Protein AF-A0A957FIT2-F1 (afdb_monomer_lite)

Secondary structure (DSSP, 8-state):
------------------------S-----SB-TTSPBPSS-EEEEEE-TTS-EEEEEE--TTSSTT--S-S-EEEEEETTTTEEEE-SB-TT-PBPSS-EEEEEE-TTS--EEEEE--SSSSTT---

Structure (mmCIF, N/CA/C/O backbone):
data_AF-A0A957FIT2-F1
#
_entry.id   AF-A0A957FIT2-F1
#
loop_
_atom_site.group_PDB
_atom_site.id
_atom_site.type_symbol
_atom_site.label_atom_id
_atom_site.label_alt_id
_atom_site.label_comp_id
_atom_site.label_asym_id
_atom_site.label_entity_id
_atom_site.label_seq_id
_atom_site.pdbx_PDB_ins_code
_atom_site.Cartn_x
_atom_site.Cartn_y
_atom_site.Cartn_z
_atom_site.occupancy
_atom_site.B_iso_or_equiv
_atom_site.auth_seq_id
_atom_site.auth_comp_id
_atom_site.auth_asym_id
_atom_site.auth_atom_id
_atom_site.pdbx_PDB_model_num
ATOM 1 N N . MET A 1 1 ? -72.988 12.929 27.161 1.00 34.56 1 MET A N 1
ATOM 2 C CA . MET A 1 1 ? -73.527 13.398 25.864 1.00 34.56 1 MET A CA 1
ATOM 3 C C . MET A 1 1 ? -72.576 12.938 24.777 1.00 34.56 1 MET A C 1
ATOM 5 O O . MET A 1 1 ? -71.376 13.019 24.985 1.00 34.56 1 MET A O 1
ATOM 9 N N . ASN A 1 2 ? -73.122 12.355 23.713 1.00 44.28 2 ASN A N 1
ATOM 10 C CA . ASN A 1 2 ? -72.435 11.513 22.736 1.00 44.28 2 ASN A CA 1
ATOM 11 C C . ASN A 1 2 ? -72.431 12.197 21.361 1.00 44.28 2 ASN A C 1
ATOM 13 O O . ASN A 1 2 ? -73.488 12.666 20.956 1.00 44.28 2 ASN A O 1
ATOM 17 N N . TRP A 1 3 ? -71.286 12.187 20.677 1.00 35.69 3 TRP A N 1
ATOM 18 C CA . TRP A 1 3 ? -71.088 12.186 19.216 1.00 35.69 3 TRP A CA 1
ATOM 19 C C . TRP A 1 3 ? -69.673 11.585 19.046 1.00 35.69 3 TRP A C 1
ATOM 21 O O . TRP A 1 3 ? -68.735 12.124 19.614 1.00 35.69 3 TRP A O 1
ATOM 31 N N . GLY A 1 4 ? -69.397 10.431 18.438 1.00 38.41 4 GLY A N 1
ATOM 32 C CA . GLY A 1 4 ? -70.071 9.740 17.353 1.00 38.41 4 GLY A CA 1
ATOM 33 C C . GLY A 1 4 ? -69.455 10.168 16.022 1.00 38.41 4 GLY A C 1
ATOM 34 O O . GLY A 1 4 ? -69.966 11.111 15.430 1.00 38.41 4 GLY A O 1
ATOM 35 N N . SER A 1 5 ? -68.376 9.506 15.579 1.00 44.38 5 SER A N 1
ATOM 36 C CA . SER A 1 5 ? -68.180 8.965 14.213 1.00 44.38 5 SER A CA 1
ATOM 37 C C . SER A 1 5 ? -66.710 8.645 13.935 1.00 44.38 5 SER A C 1
ATOM 39 O O . SER A 1 5 ? -65.825 9.480 14.098 1.00 44.38 5 SER A O 1
ATOM 41 N N . ALA A 1 6 ? -66.491 7.405 13.512 1.00 46.09 6 ALA A N 1
ATOM 42 C CA . ALA A 1 6 ? -65.233 6.857 13.051 1.00 46.09 6 ALA A CA 1
ATOM 43 C C . ALA A 1 6 ? -64.888 7.354 11.643 1.00 46.09 6 ALA A C 1
ATOM 45 O O . ALA A 1 6 ? -65.761 7.381 10.781 1.00 46.09 6 ALA A O 1
ATOM 46 N N . TRP A 1 7 ? -63.600 7.597 11.405 1.00 37.12 7 TRP A N 1
ATOM 47 C CA . TRP A 1 7 ? -62.954 7.290 10.132 1.00 37.12 7 TRP A CA 1
ATOM 48 C C . TRP A 1 7 ? -61.622 6.620 10.457 1.00 37.12 7 TRP A C 1
ATOM 50 O O . TRP A 1 7 ? -60.705 7.243 10.985 1.00 37.12 7 TRP A O 1
ATOM 60 N N . ALA A 1 8 ? -61.560 5.318 10.198 1.00 45.12 8 ALA A N 1
ATOM 61 C CA . ALA A 1 8 ? -60.308 4.628 9.976 1.00 45.12 8 ALA A CA 1
ATOM 62 C C . ALA A 1 8 ? -59.965 4.806 8.497 1.00 45.12 8 ALA A C 1
ATOM 64 O O . ALA A 1 8 ? -60.742 4.384 7.645 1.00 45.12 8 ALA A O 1
ATOM 65 N N . GLN A 1 9 ? -58.817 5.408 8.213 1.00 38.34 9 GLN A N 1
ATOM 66 C CA . GLN A 1 9 ? -57.945 4.977 7.127 1.00 38.34 9 GLN A CA 1
ATOM 67 C C . GLN A 1 9 ? -56.551 5.536 7.406 1.00 38.34 9 GLN A C 1
ATOM 69 O O . GLN A 1 9 ? -56.285 6.725 7.261 1.00 38.34 9 GLN A O 1
ATOM 74 N N . VAL A 1 10 ? -55.700 4.646 7.909 1.00 51.84 10 VAL A N 1
ATOM 75 C CA . VAL A 1 10 ? -54.250 4.772 7.820 1.00 51.84 10 VAL A CA 1
ATOM 76 C C . VAL A 1 10 ? -53.926 4.588 6.344 1.00 51.84 10 VAL A C 1
ATOM 78 O O . VAL A 1 10 ? -54.181 3.510 5.818 1.00 51.84 10 VAL A O 1
ATOM 81 N N . ASP A 1 11 ? -53.455 5.638 5.682 1.00 47.38 11 ASP A N 1
ATOM 82 C CA . ASP A 1 11 ? -52.678 5.519 4.447 1.00 47.38 11 ASP A CA 1
ATOM 83 C C . ASP A 1 11 ? -51.988 6.859 4.163 1.00 47.38 11 ASP A C 1
ATOM 85 O O . ASP A 1 11 ? -52.554 7.747 3.534 1.00 47.38 11 ASP A O 1
ATOM 89 N N . ASP A 1 12 ? -50.793 7.029 4.734 1.00 46.53 12 ASP A N 1
ATOM 90 C CA . ASP A 1 12 ? -49.587 7.351 3.955 1.00 46.53 12 ASP A CA 1
ATOM 91 C C . ASP A 1 12 ? -48.334 7.149 4.836 1.00 46.53 12 ASP A C 1
ATOM 93 O O . ASP A 1 12 ? -47.573 8.070 5.130 1.00 46.53 12 ASP A O 1
ATOM 97 N N . GLU A 1 13 ? -48.127 5.919 5.325 1.00 47.94 13 GLU A N 1
ATOM 98 C CA . GLU A 1 13 ? -46.837 5.504 5.899 1.00 47.94 13 GLU A CA 1
ATOM 99 C C . GLU A 1 13 ? -45.853 5.112 4.784 1.00 47.94 13 GLU A C 1
ATOM 101 O O . GLU A 1 13 ? -45.378 3.979 4.701 1.00 47.94 13 GLU A O 1
ATOM 106 N N . ARG A 1 14 ? -45.492 6.064 3.920 1.00 50.50 14 ARG A N 1
ATOM 107 C CA . ARG A 1 14 ? -44.242 5.968 3.151 1.00 50.50 14 ARG A CA 1
ATOM 108 C C . ARG A 1 14 ? -43.318 7.145 3.415 1.00 50.50 14 ARG A C 1
ATOM 110 O O . ARG A 1 14 ? -42.771 7.758 2.506 1.00 50.50 14 ARG A O 1
ATOM 117 N N . VAL A 1 15 ? -43.054 7.382 4.695 1.00 53.81 15 VAL A N 1
ATOM 118 C CA . VAL A 1 15 ? -41.744 7.897 5.103 1.00 53.81 15 VAL A CA 1
ATOM 119 C C . VAL A 1 15 ? -40.845 6.691 5.375 1.00 53.81 15 VAL A C 1
ATOM 121 O O . VAL A 1 15 ? -40.752 6.273 6.519 1.00 53.81 15 VAL A O 1
ATOM 124 N N . GLN A 1 16 ? -40.246 6.095 4.338 1.00 43.72 16 GLN A N 1
ATOM 125 C CA . GLN A 1 16 ? -39.178 5.083 4.458 1.00 43.72 16 GLN A CA 1
ATOM 126 C C . GLN A 1 16 ? -38.346 5.098 3.163 1.00 43.72 16 GLN A C 1
ATOM 128 O O . GLN A 1 16 ? -38.911 4.947 2.085 1.00 43.72 16 GLN A O 1
ATOM 133 N N . ASP A 1 17 ? -37.034 5.299 3.104 1.00 50.25 17 ASP A N 1
ATOM 134 C CA . ASP A 1 17 ? -36.009 5.574 4.103 1.00 50.25 17 ASP A CA 1
ATOM 135 C C . ASP A 1 17 ? -34.896 6.325 3.355 1.00 50.25 17 ASP A C 1
ATOM 137 O O . ASP A 1 17 ? -34.171 5.738 2.551 1.00 50.25 17 ASP A O 1
ATOM 141 N N . VAL A 1 18 ? -34.744 7.629 3.583 1.00 51.25 18 VAL A N 1
ATOM 142 C CA . VAL A 1 18 ? -33.448 8.272 3.337 1.00 51.25 18 VAL A CA 1
ATOM 143 C C . VAL A 1 18 ? -32.762 8.300 4.690 1.00 51.25 18 VAL A C 1
ATOM 145 O O . VAL A 1 18 ? -32.901 9.253 5.451 1.00 51.25 18 VAL A O 1
ATOM 148 N N . THR A 1 19 ? -32.070 7.214 5.035 1.00 53.00 19 THR A N 1
ATOM 149 C CA . THR A 1 19 ? -31.143 7.235 6.166 1.00 53.00 19 THR A CA 1
ATOM 150 C C . THR A 1 19 ? -29.978 8.130 5.784 1.00 53.00 19 THR A C 1
ATOM 152 O O . THR A 1 19 ? -29.075 7.728 5.050 1.00 53.00 19 THR A O 1
ATOM 155 N N . THR A 1 20 ? -30.017 9.367 6.262 1.00 48.09 20 THR A N 1
ATOM 156 C CA . THR A 1 20 ? -28.860 10.252 6.304 1.00 48.09 20 THR A CA 1
ATOM 157 C C . THR A 1 20 ? -27.720 9.499 6.992 1.00 48.09 20 THR A C 1
ATOM 159 O O . THR A 1 20 ? -27.839 9.137 8.162 1.00 48.09 20 THR A O 1
ATOM 162 N N . ILE A 1 21 ? -26.614 9.238 6.286 1.00 58.16 21 ILE A N 1
ATOM 163 C CA . ILE A 1 21 ? -25.359 8.875 6.952 1.00 58.16 21 ILE A CA 1
ATOM 164 C C . ILE A 1 21 ? -24.812 10.186 7.506 1.00 58.16 21 ILE A C 1
ATOM 166 O O . ILE A 1 21 ? -24.040 10.886 6.855 1.00 58.16 21 ILE A O 1
ATOM 170 N N . GLU A 1 22 ? -25.259 10.559 8.701 1.00 54.94 22 GLU A N 1
ATOM 171 C CA . GLU A 1 22 ? -24.495 11.488 9.519 1.00 54.94 22 GLU A CA 1
ATOM 172 C C . GLU A 1 22 ? -23.200 10.743 9.860 1.00 54.94 22 GLU A C 1
ATOM 174 O O . GLU A 1 22 ? -23.188 9.847 10.707 1.00 54.94 22 GLU A O 1
ATOM 179 N N . ALA A 1 23 ? -22.103 11.051 9.170 1.00 60.19 23 ALA A N 1
ATOM 180 C CA . ALA A 1 23 ? -20.786 10.692 9.670 1.00 60.19 23 ALA A CA 1
ATOM 181 C C . ALA A 1 23 ? -20.538 11.535 10.931 1.00 60.19 23 ALA A C 1
ATOM 183 O O . ALA A 1 23 ? -19.875 12.567 10.889 1.00 60.19 23 ALA A O 1
ATOM 184 N N . VAL A 1 24 ? -21.134 11.132 12.054 1.00 60.62 24 VAL A N 1
ATOM 185 C CA . VAL A 1 24 ? -20.855 11.716 13.364 1.00 60.62 24 VAL A CA 1
ATOM 186 C C . VAL A 1 24 ? -19.498 11.170 13.792 1.00 60.62 24 VAL A C 1
ATOM 188 O O . VAL A 1 24 ? -19.397 10.052 14.294 1.00 60.62 24 VAL A O 1
ATOM 191 N N . GLY A 1 25 ? -18.431 11.921 13.528 1.00 65.12 25 GLY A N 1
ATOM 192 C CA . GLY A 1 25 ? -17.083 11.506 13.896 1.00 65.12 25 GLY A CA 1
ATOM 193 C C . GLY A 1 25 ? -16.011 12.537 13.573 1.00 65.12 25 GLY A C 1
ATOM 194 O O . GLY A 1 25 ? -16.179 13.403 12.715 1.00 65.12 25 GLY A O 1
ATOM 195 N N . ASP A 1 26 ? -14.885 12.420 14.270 1.00 75.94 26 ASP A N 1
ATOM 196 C CA . ASP A 1 26 ? -13.696 13.218 14.002 1.00 75.94 26 ASP A CA 1
ATOM 197 C C . ASP A 1 26 ? -13.113 12.871 12.627 1.00 75.94 26 ASP A C 1
ATOM 199 O O . ASP A 1 26 ? -12.918 11.703 12.276 1.00 75.94 26 ASP A O 1
ATOM 203 N N . THR A 1 27 ? -12.776 13.898 11.846 1.00 82.00 27 THR A N 1
ATOM 204 C CA . THR A 1 27 ? -11.993 13.711 10.619 1.00 82.00 27 THR A CA 1
ATOM 205 C C . THR A 1 27 ? -10.537 13.448 10.991 1.00 82.00 27 THR A C 1
ATOM 207 O O . THR A 1 27 ? -9.881 14.296 11.594 1.00 82.00 27 THR A O 1
ATOM 210 N N . THR A 1 28 ? -10.003 12.287 10.601 1.00 87.44 28 THR A N 1
ATOM 211 C CA . THR A 1 28 ? -8.603 11.916 10.865 1.00 87.44 28 THR A CA 1
ATOM 212 C C . THR A 1 28 ? -7.765 11.930 9.593 1.00 87.44 28 THR A C 1
ATOM 214 O O . THR A 1 28 ? -8.141 11.314 8.596 1.00 87.44 28 THR A O 1
ATOM 217 N N . ARG A 1 29 ? -6.588 12.564 9.642 1.00 92.00 29 ARG A N 1
ATOM 218 C CA . ARG A 1 29 ? -5.595 12.520 8.559 1.00 92.00 29 ARG A CA 1
ATOM 219 C C . ARG A 1 29 ? -4.891 11.161 8.527 1.00 92.00 29 ARG A C 1
ATOM 221 O O . ARG A 1 29 ? -4.514 10.647 9.576 1.00 92.00 29 ARG A O 1
ATOM 228 N N . VAL A 1 30 ? -4.697 10.599 7.333 1.00 94.94 30 VAL A N 1
ATOM 229 C CA . VAL A 1 30 ? -4.133 9.242 7.156 1.00 94.94 30 VAL A CA 1
ATOM 230 C C . VAL A 1 30 ? -2.731 9.223 6.551 1.00 94.94 30 VAL A C 1
ATOM 232 O O . VAL A 1 30 ? -1.970 8.306 6.846 1.00 94.94 30 VAL A O 1
ATOM 235 N N . ASN A 1 31 ? -2.356 10.244 5.772 1.00 94.56 31 ASN A N 1
ATOM 236 C CA . ASN A 1 31 ? -1.028 10.368 5.164 1.00 94.56 31 ASN A CA 1
ATOM 237 C C . ASN A 1 31 ? -0.000 10.884 6.191 1.00 94.56 31 ASN A C 1
ATOM 239 O O . ASN A 1 31 ? 0.565 11.971 6.077 1.00 94.56 31 ASN A O 1
ATOM 243 N N . LEU A 1 32 ? 0.172 10.116 7.263 1.00 96.69 32 LEU A N 1
ATOM 244 C CA . LEU A 1 32 ? 1.043 10.435 8.384 1.00 96.69 32 LEU A CA 1
ATOM 245 C C . LEU A 1 32 ? 2.151 9.396 8.493 1.00 96.69 32 LEU A C 1
ATOM 247 O O . LEU A 1 32 ? 1.916 8.207 8.283 1.00 96.69 32 LEU A O 1
ATOM 251 N N . ARG A 1 33 ? 3.332 9.825 8.920 1.00 97.38 33 ARG A N 1
ATOM 252 C CA . ARG A 1 33 ? 4.354 8.942 9.479 1.00 97.38 33 ARG A CA 1
ATOM 253 C C . ARG A 1 33 ? 3.881 8.370 10.819 1.00 97.38 33 ARG A C 1
ATOM 255 O O . ARG A 1 33 ? 2.938 8.868 11.441 1.00 97.38 33 ARG A O 1
ATOM 262 N N . SER A 1 34 ? 4.531 7.314 11.302 1.00 97.12 34 SER A N 1
ATOM 263 C CA . SER A 1 34 ? 4.208 6.696 12.596 1.00 97.12 34 SER A CA 1
ATOM 264 C C . SER A 1 34 ? 4.292 7.652 13.801 1.00 97.12 34 SER A C 1
ATOM 266 O O . SER A 1 34 ? 3.585 7.461 14.783 1.00 97.12 34 SER A O 1
ATOM 268 N N . ASP A 1 35 ? 5.096 8.716 13.715 1.00 96.56 35 ASP A N 1
ATOM 269 C CA . ASP A 1 35 ? 5.214 9.764 14.744 1.00 96.56 35 ASP A CA 1
ATOM 270 C C . ASP A 1 35 ? 4.178 10.903 14.605 1.00 96.56 35 ASP A C 1
ATOM 272 O O . ASP A 1 35 ? 4.191 11.849 15.390 1.00 96.56 35 ASP A O 1
ATOM 276 N N . GLY A 1 36 ? 3.272 10.821 13.624 1.00 94.94 36 GLY A N 1
ATOM 277 C CA . GLY A 1 36 ? 2.259 11.843 13.349 1.00 94.94 36 GLY A CA 1
ATOM 278 C C . GLY A 1 36 ? 2.727 12.977 12.433 1.00 94.94 36 GLY A C 1
ATOM 279 O O . GLY A 1 36 ? 1.925 13.853 12.106 1.00 94.94 36 GLY A O 1
ATOM 280 N N . THR A 1 37 ? 3.982 12.963 11.974 1.00 97.25 37 THR A N 1
ATOM 281 C CA . THR A 1 37 ? 4.466 13.905 10.954 1.00 97.25 37 THR A CA 1
ATOM 282 C C . THR A 1 37 ? 3.666 13.738 9.665 1.00 97.25 37 THR A C 1
ATOM 284 O O . THR A 1 37 ? 3.375 12.618 9.246 1.00 97.25 37 THR A O 1
ATOM 287 N N . GLN A 1 38 ? 3.298 14.846 9.028 1.00 97.56 38 GLN A N 1
ATOM 288 C CA . GLN A 1 38 ? 2.526 14.824 7.787 1.00 97.56 38 GLN A CA 1
ATOM 289 C C . GLN A 1 38 ? 3.403 14.450 6.590 1.00 97.56 38 GLN A C 1
ATOM 291 O O . GLN A 1 38 ? 4.551 14.891 6.497 1.00 97.56 38 GLN A O 1
ATOM 296 N N . GLY A 1 39 ? 2.826 13.684 5.662 1.00 96.69 39 GLY A N 1
ATOM 297 C CA . GLY A 1 39 ? 3.383 13.492 4.328 1.00 96.69 39 GLY A CA 1
ATOM 298 C C . GLY A 1 39 ? 3.657 14.838 3.658 1.00 96.69 39 GLY A C 1
ATOM 299 O O . GLY A 1 39 ? 2.825 15.745 3.745 1.00 96.69 39 GLY A O 1
ATOM 300 N N . ASN A 1 40 ? 4.823 14.976 3.035 1.00 97.38 40 ASN A N 1
ATOM 301 C CA . ASN A 1 40 ? 5.292 16.227 2.436 1.00 97.38 40 ASN A CA 1
ATOM 302 C C . ASN A 1 40 ? 4.890 16.434 0.968 1.00 97.38 40 ASN A C 1
ATOM 304 O O . ASN A 1 40 ? 5.105 17.530 0.461 1.00 97.38 40 ASN A O 1
ATOM 308 N N . ASN A 1 41 ? 4.286 15.436 0.322 1.00 97.12 41 ASN A N 1
ATOM 309 C CA . ASN A 1 41 ? 3.760 15.518 -1.042 1.00 97.12 41 ASN A CA 1
ATOM 310 C C . ASN A 1 41 ? 2.342 14.925 -1.122 1.00 97.12 41 ASN A C 1
ATOM 312 O O . ASN A 1 41 ? 1.762 14.502 -0.113 1.00 97.12 41 ASN A O 1
ATOM 316 N N . ASP A 1 42 ? 1.788 14.918 -2.333 1.00 97.06 42 ASP A N 1
ATOM 317 C CA . ASP A 1 42 ? 0.424 14.491 -2.617 1.00 97.06 42 ASP A CA 1
ATOM 318 C C . ASP A 1 42 ? 0.180 13.008 -2.299 1.00 97.06 42 ASP A C 1
A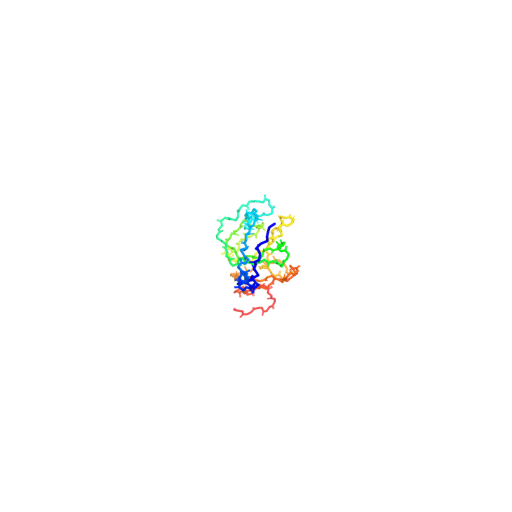TOM 320 O O . ASP A 1 42 ? 1.074 12.159 -2.299 1.00 97.06 42 ASP A O 1
ATOM 324 N N . SER A 1 43 ? -1.081 12.697 -2.001 1.00 97.06 43 SER A N 1
ATOM 325 C CA . SER A 1 43 ? -1.562 11.333 -1.786 1.00 97.06 43 SER A CA 1
ATOM 326 C C . SER A 1 43 ? -2.898 11.132 -2.492 1.00 97.06 43 SER A C 1
ATOM 328 O O . SER A 1 43 ? -3.722 12.047 -2.554 1.00 97.06 43 SER A O 1
ATOM 330 N N . ALA A 1 44 ? -3.133 9.926 -3.001 1.00 97.00 44 ALA A N 1
ATOM 331 C CA . ALA A 1 44 ? -4.295 9.602 -3.817 1.00 97.00 44 ALA A CA 1
ATOM 332 C C . ALA A 1 44 ? -4.805 8.173 -3.578 1.00 97.00 44 ALA A C 1
ATOM 334 O O . ALA A 1 44 ? -4.158 7.345 -2.937 1.00 97.00 44 ALA A O 1
ATOM 335 N N . ASN A 1 45 ? -5.995 7.900 -4.120 1.00 96.25 45 ASN A N 1
ATOM 336 C CA . ASN A 1 45 ? -6.637 6.581 -4.156 1.00 96.25 45 ASN A CA 1
ATOM 337 C C . ASN A 1 45 ? -6.660 5.840 -2.802 1.00 96.25 45 ASN A C 1
ATOM 339 O O . ASN A 1 45 ? -6.164 4.716 -2.723 1.00 96.25 45 ASN A O 1
ATOM 343 N N . PRO A 1 46 ? -7.217 6.437 -1.730 1.00 97.00 46 PRO A N 1
ATOM 344 C CA . PRO A 1 46 ? -7.334 5.734 -0.464 1.00 97.00 46 PRO A CA 1
ATOM 345 C C . PRO A 1 46 ? -8.345 4.582 -0.559 1.00 97.00 46 PRO A C 1
ATOM 347 O O . PRO A 1 46 ? -9.396 4.713 -1.188 1.00 97.00 46 PRO A O 1
ATOM 350 N N . TYR A 1 47 ? -8.057 3.490 0.142 1.00 97.81 47 TYR A N 1
ATOM 351 C CA . TYR A 1 47 ? -8.967 2.374 0.382 1.00 97.81 47 TYR A CA 1
ATOM 352 C C . TYR A 1 47 ? -8.922 1.996 1.864 1.00 97.81 47 TYR A C 1
ATOM 354 O O . TYR A 1 47 ? -7.850 1.957 2.467 1.00 97.81 47 TYR A O 1
ATOM 362 N N . VAL A 1 48 ? -10.079 1.713 2.460 1.00 97.31 48 VAL A N 1
ATOM 363 C CA . VAL A 1 48 ? -10.214 1.405 3.890 1.00 97.31 48 VAL A CA 1
ATOM 364 C C . VAL A 1 48 ? -10.675 -0.040 4.095 1.00 97.31 48 VAL A C 1
ATOM 366 O O . VAL A 1 48 ? -11.520 -0.528 3.347 1.00 97.31 48 VAL A O 1
ATOM 369 N N . SER A 1 49 ? -10.114 -0.735 5.089 1.00 97.25 49 SER A N 1
ATOM 370 C CA . SER A 1 49 ? -10.597 -2.058 5.507 1.00 97.25 49 SER A CA 1
ATOM 371 C C . SER A 1 49 ? -12.017 -1.976 6.083 1.00 97.25 49 SER A C 1
ATOM 373 O O . SER A 1 49 ?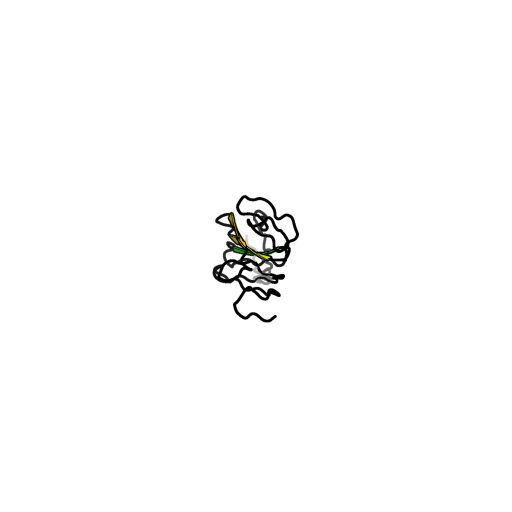 -12.457 -0.916 6.528 1.00 97.25 49 SER A O 1
ATOM 375 N N . ALA A 1 50 ? -12.745 -3.095 6.110 1.00 96.38 50 ALA A N 1
ATOM 376 C CA . ALA A 1 50 ? -14.154 -3.114 6.517 1.00 96.38 50 ALA A CA 1
ATOM 377 C C . ALA A 1 50 ? -14.373 -2.655 7.972 1.00 96.38 50 ALA A C 1
ATOM 379 O O . ALA A 1 50 ? -15.386 -2.039 8.291 1.00 96.38 50 ALA A O 1
ATOM 380 N N . ASP A 1 51 ? -13.405 -2.925 8.849 1.00 94.44 51 ASP A N 1
ATOM 381 C CA . ASP A 1 51 ? -13.396 -2.478 10.247 1.00 94.44 51 ASP A CA 1
ATOM 382 C C . ASP A 1 51 ? -12.873 -1.042 10.433 1.00 94.44 51 ASP A C 1
ATOM 384 O O . ASP A 1 51 ? -12.809 -0.533 11.553 1.00 94.44 51 ASP A O 1
ATOM 388 N N . GLY A 1 52 ? -12.462 -0.380 9.351 1.00 94.50 52 GLY A N 1
ATOM 389 C CA . GLY A 1 52 ? -11.899 0.959 9.390 1.00 94.50 52 GLY A CA 1
ATOM 390 C C . GLY A 1 52 ? -10.476 1.040 9.941 1.00 94.50 52 GLY A C 1
ATOM 391 O O . GLY A 1 52 ? -9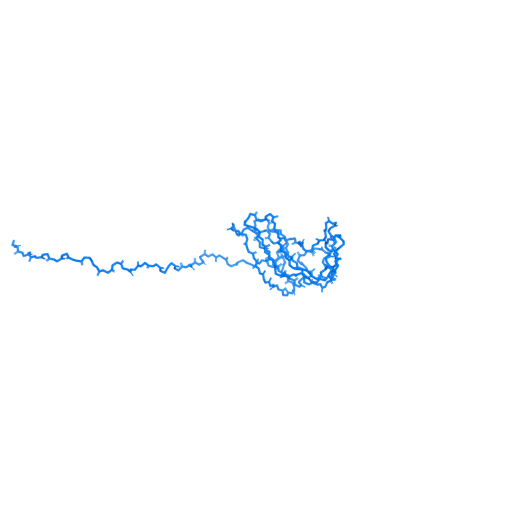.956 2.150 10.045 1.00 94.50 52 GLY A O 1
ATOM 392 N N . ARG A 1 53 ? -9.835 -0.067 10.337 1.00 96.44 53 ARG A N 1
ATOM 393 C CA . ARG A 1 53 ? -8.531 -0.032 11.017 1.00 96.44 53 ARG A CA 1
ATOM 394 C C . ARG A 1 53 ? -7.386 0.318 10.075 1.00 96.44 53 ARG A C 1
ATOM 396 O O . ARG A 1 53 ? -6.523 1.114 10.446 1.00 96.44 53 ARG A O 1
ATOM 403 N N . PHE A 1 54 ? -7.362 -0.270 8.887 1.00 98.44 54 PHE A N 1
ATOM 404 C CA . PHE A 1 54 ? -6.277 -0.104 7.931 1.00 98.44 54 PHE A CA 1
ATOM 405 C C . PHE A 1 54 ? -6.710 0.787 6.774 1.00 98.44 54 PHE A C 1
ATOM 407 O O . PHE A 1 54 ? -7.796 0.622 6.220 1.00 98.44 54 PHE A O 1
ATOM 414 N N . VAL A 1 55 ? -5.841 1.719 6.391 1.00 98.06 55 VAL A N 1
ATOM 415 C CA . VAL A 1 55 ? -6.033 2.570 5.214 1.00 98.06 55 VAL A CA 1
ATOM 416 C C . VAL A 1 55 ? -4.841 2.394 4.292 1.00 98.06 55 VAL A C 1
ATOM 418 O O . VAL A 1 55 ? -3.727 2.754 4.667 1.00 98.06 55 VAL A O 1
ATOM 421 N N . ALA A 1 56 ? -5.074 1.843 3.104 1.00 98.31 56 ALA A N 1
ATOM 422 C CA . ALA A 1 56 ? -4.089 1.791 2.033 1.00 98.31 56 ALA A CA 1
ATOM 423 C C . ALA A 1 56 ? -4.227 3.036 1.148 1.00 98.31 56 ALA A C 1
ATOM 425 O O . ALA A 1 56 ? -5.346 3.459 0.869 1.00 98.31 56 ALA A O 1
ATOM 426 N N . PHE A 1 57 ? -3.125 3.643 0.720 1.00 98.44 57 PHE A N 1
ATOM 427 C CA . PHE A 1 57 ? -3.143 4.837 -0.129 1.00 98.44 57 PHE A CA 1
ATOM 428 C C . PHE A 1 57 ? -1.855 4.950 -0.948 1.00 98.44 57 PHE A C 1
ATOM 430 O O . PHE A 1 57 ? -0.806 4.461 -0.530 1.00 98.44 57 PHE A O 1
ATOM 437 N N . ALA A 1 58 ? -1.941 5.592 -2.113 1.00 98.31 58 ALA A N 1
ATOM 438 C CA . ALA A 1 58 ? -0.780 5.957 -2.918 1.00 98.31 58 ALA A CA 1
ATOM 439 C C . ALA A 1 58 ? -0.244 7.324 -2.467 1.00 98.31 58 ALA A C 1
ATOM 441 O O . ALA A 1 58 ? -1.035 8.194 -2.088 1.00 98.31 58 ALA A O 1
ATOM 442 N N . SER A 1 59 ? 1.072 7.528 -2.490 1.00 98.31 59 SER A N 1
ATOM 443 C CA . SER A 1 59 ? 1.686 8.790 -2.065 1.00 98.31 59 SER A CA 1
ATOM 444 C C . SER A 1 59 ? 3.021 9.054 -2.756 1.00 98.31 59 SER A C 1
ATOM 446 O O . SER A 1 59 ? 3.823 8.137 -2.905 1.00 98.31 59 SER A O 1
ATOM 448 N N . ASP A 1 60 ? 3.265 10.322 -3.098 1.00 97.69 60 ASP A N 1
ATOM 449 C CA . ASP A 1 60 ? 4.549 10.833 -3.611 1.00 97.69 60 ASP A CA 1
ATOM 450 C C . ASP A 1 60 ? 5.480 11.320 -2.480 1.00 97.69 60 ASP A C 1
ATOM 452 O O . ASP A 1 60 ? 6.552 11.880 -2.714 1.00 97.69 60 ASP A O 1
ATOM 456 N N . ALA A 1 61 ? 5.028 11.215 -1.228 1.00 97.75 61 ALA A N 1
ATOM 457 C CA . ALA A 1 61 ? 5.760 11.687 -0.056 1.00 97.75 61 ALA A CA 1
ATOM 458 C C . ALA A 1 61 ? 6.935 10.765 0.295 1.00 97.75 61 ALA A C 1
ATOM 460 O O . ALA A 1 61 ? 6.721 9.594 0.590 1.00 97.75 61 ALA A O 1
ATOM 461 N N . ASP A 1 62 ? 8.138 11.333 0.389 1.00 97.31 62 ASP A N 1
ATOM 462 C CA . ASP A 1 62 ? 9.386 10.624 0.718 1.00 97.31 62 ASP A CA 1
ATOM 463 C C . ASP A 1 62 ? 9.656 10.528 2.237 1.00 97.31 62 ASP A C 1
ATOM 465 O O . ASP A 1 62 ? 10.677 10.007 2.688 1.00 97.31 62 ASP A O 1
ATOM 469 N N . ASN A 1 63 ? 8.741 11.050 3.060 1.00 97.25 63 ASN A N 1
ATOM 470 C CA . ASN A 1 63 ? 8.932 11.191 4.503 1.00 97.25 63 ASN A CA 1
ATOM 471 C C . ASN A 1 63 ? 7.958 10.354 5.351 1.00 97.25 63 ASN A C 1
ATOM 473 O O . ASN A 1 63 ? 7.966 10.461 6.581 1.00 97.25 63 ASN A O 1
ATOM 477 N N . LEU A 1 64 ? 7.117 9.518 4.732 1.00 96.44 64 LEU A N 1
ATOM 478 C CA . LEU A 1 64 ? 6.146 8.681 5.454 1.00 96.44 64 LEU A CA 1
ATOM 479 C C . LEU A 1 64 ? 6.795 7.476 6.144 1.00 96.44 64 LEU A C 1
ATOM 481 O O . LEU A 1 64 ? 6.306 7.020 7.181 1.00 96.44 64 LEU A O 1
ATOM 485 N N . VAL A 1 65 ? 7.915 6.991 5.607 1.00 96.81 65 VAL A N 1
ATOM 486 C CA . VAL A 1 65 ? 8.762 5.951 6.201 1.00 96.81 65 VAL A CA 1
ATOM 487 C C . VAL A 1 65 ? 10.233 6.323 6.039 1.00 96.81 65 VAL A C 1
ATOM 489 O O . VAL A 1 65 ? 10.607 7.082 5.153 1.00 96.81 65 VAL A O 1
ATOM 492 N N . SER A 1 66 ? 11.091 5.802 6.912 1.00 94.56 66 SER A N 1
ATOM 493 C CA . SER A 1 66 ? 12.535 6.020 6.784 1.00 94.56 66 SER A CA 1
ATOM 494 C C . SER A 1 66 ? 13.092 5.263 5.575 1.00 94.56 66 SER A C 1
ATOM 496 O O . SER A 1 66 ? 12.741 4.103 5.370 1.00 94.56 66 SER A O 1
ATOM 498 N N . GLY A 1 67 ? 14.018 5.880 4.837 1.00 90.12 67 GLY A N 1
ATOM 499 C CA . GLY A 1 67 ? 14.679 5.232 3.699 1.00 90.12 67 GLY A CA 1
ATOM 500 C C . GLY A 1 67 ? 13.813 5.161 2.442 1.00 90.12 67 GLY A C 1
ATOM 501 O O . GLY A 1 67 ? 14.055 4.321 1.579 1.00 90.12 67 GLY A O 1
ATOM 502 N N . ASP A 1 68 ? 12.795 6.012 2.343 1.00 93.50 68 ASP A N 1
ATOM 503 C CA . ASP A 1 68 ? 12.125 6.239 1.078 1.00 93.50 68 ASP A CA 1
ATOM 504 C C . ASP A 1 68 ? 12.934 7.218 0.215 1.00 93.50 68 ASP A C 1
ATOM 506 O O . ASP A 1 68 ? 13.088 8.384 0.564 1.00 93.50 68 ASP A O 1
ATOM 510 N N . SER A 1 69 ? 13.552 6.713 -0.856 1.00 93.50 69 SER A N 1
ATOM 511 C CA . SER A 1 69 ? 14.515 7.484 -1.653 1.00 93.50 69 SER A CA 1
ATOM 512 C C . SER A 1 69 ? 14.431 7.269 -3.166 1.00 93.50 69 SER A C 1
ATOM 514 O O . SER A 1 69 ? 15.280 7.766 -3.904 1.00 93.50 69 SER A O 1
ATOM 516 N N . ASN A 1 70 ? 13.432 6.527 -3.647 1.00 91.00 70 ASN A N 1
ATOM 517 C CA . ASN A 1 70 ? 13.305 6.167 -5.065 1.00 91.00 70 ASN A CA 1
ATOM 518 C C . ASN A 1 70 ? 12.683 7.291 -5.914 1.00 91.00 70 ASN A C 1
ATOM 520 O O . ASN A 1 70 ? 12.804 7.253 -7.135 1.00 91.00 70 ASN A O 1
ATOM 524 N N . GLY A 1 71 ? 12.036 8.280 -5.287 1.00 92.56 71 GLY A N 1
ATOM 525 C CA . GLY A 1 71 ? 11.375 9.384 -5.986 1.00 92.56 71 GLY A CA 1
ATOM 526 C C . GLY A 1 71 ? 10.184 8.938 -6.838 1.00 92.56 71 GLY A C 1
ATOM 527 O O . GLY A 1 71 ? 9.881 9.586 -7.839 1.00 92.56 71 GLY A O 1
ATOM 528 N N . ALA A 1 72 ? 9.543 7.824 -6.480 1.00 95.19 72 ALA A N 1
ATOM 529 C CA . ALA A 1 72 ? 8.391 7.279 -7.184 1.00 95.19 72 ALA A CA 1
ATOM 530 C C . ALA A 1 72 ? 7.168 7.226 -6.261 1.00 95.19 72 ALA A C 1
ATOM 532 O O . ALA A 1 72 ? 7.308 7.101 -5.048 1.00 95.19 72 ALA A O 1
ATOM 533 N N . THR A 1 73 ? 5.966 7.273 -6.841 1.00 97.50 73 THR A N 1
ATOM 534 C CA . THR A 1 73 ? 4.731 7.042 -6.085 1.00 97.50 73 THR A CA 1
ATOM 535 C C . THR A 1 73 ? 4.747 5.641 -5.483 1.00 97.50 73 THR A C 1
ATOM 537 O O . THR A 1 73 ? 4.881 4.646 -6.204 1.00 97.50 73 THR A O 1
ATOM 540 N N . ASP A 1 74 ? 4.550 5.565 -4.173 1.00 98.25 74 ASP A N 1
ATOM 541 C CA . ASP A 1 74 ? 4.559 4.328 -3.405 1.00 98.25 74 ASP A CA 1
ATOM 542 C C . ASP A 1 74 ? 3.190 4.037 -2.780 1.00 98.25 74 ASP A C 1
ATOM 544 O O . ASP A 1 74 ? 2.371 4.933 -2.557 1.00 98.25 74 ASP A O 1
ATOM 548 N N . ILE A 1 75 ? 2.939 2.761 -2.474 1.00 98.31 75 ILE A N 1
ATOM 549 C CA . ILE A 1 75 ? 1.754 2.335 -1.730 1.00 98.31 75 ILE A CA 1
ATOM 550 C C . ILE A 1 75 ? 2.106 2.212 -0.259 1.00 98.31 75 ILE A C 1
ATOM 552 O O . ILE A 1 75 ? 2.995 1.447 0.126 1.00 98.31 75 ILE A O 1
ATOM 556 N N . PHE A 1 76 ? 1.336 2.903 0.570 1.00 98.38 76 PHE A N 1
ATOM 557 C CA . PHE A 1 76 ? 1.448 2.867 2.016 1.00 98.38 76 PHE A CA 1
ATOM 558 C C . PHE A 1 76 ? 0.195 2.279 2.650 1.00 98.38 76 PHE A C 1
ATOM 560 O O . PHE A 1 76 ? -0.906 2.404 2.117 1.00 98.38 76 PHE A O 1
ATOM 567 N N . VAL A 1 77 ? 0.362 1.673 3.823 1.00 98.44 77 VAL A N 1
ATOM 568 C CA . VAL A 1 77 ? -0.729 1.281 4.716 1.00 98.44 77 VAL A CA 1
ATOM 569 C C . VAL A 1 77 ? -0.540 1.975 6.052 1.00 98.44 77 VAL A C 1
ATOM 571 O O . VAL A 1 77 ? 0.525 1.875 6.661 1.00 98.44 77 VAL A O 1
ATOM 574 N N . ARG A 1 78 ? -1.593 2.642 6.523 1.00 98.12 78 ARG A N 1
ATOM 575 C CA . ARG A 1 78 ? -1.707 3.174 7.880 1.00 98.12 78 ARG A CA 1
ATOM 576 C C . ARG A 1 78 ? -2.581 2.251 8.721 1.00 98.12 78 ARG A C 1
ATOM 578 O O . ARG A 1 78 ? -3.754 2.072 8.404 1.00 98.12 78 ARG A O 1
ATOM 585 N N . ASP A 1 79 ? -2.049 1.734 9.823 1.00 97.75 79 ASP A N 1
ATOM 586 C CA . ASP A 1 79 ? -2.846 1.164 10.914 1.00 97.75 79 ASP A CA 1
ATOM 587 C C . ASP A 1 79 ? -3.268 2.291 11.862 1.00 97.75 79 ASP A C 1
ATOM 589 O O . ASP A 1 79 ? -2.453 2.885 12.573 1.00 97.75 79 ASP A O 1
ATOM 593 N N . ARG A 1 80 ? -4.563 2.606 11.858 1.00 96.06 80 ARG A N 1
ATOM 594 C CA . ARG A 1 80 ? -5.153 3.681 12.664 1.00 96.06 80 ARG A CA 1
ATOM 595 C C . ARG A 1 80 ? -5.198 3.349 14.152 1.00 96.06 80 ARG A C 1
ATOM 597 O O . ARG A 1 80 ? -5.258 4.266 14.963 1.00 96.06 80 ARG A O 1
ATOM 604 N N . GLN A 1 81 ? -5.151 2.070 14.522 1.00 96.19 81 GLN A N 1
ATOM 605 C CA . GLN A 1 81 ? -5.170 1.656 15.923 1.00 96.19 81 GLN A CA 1
ATOM 606 C C . GLN A 1 81 ? -3.788 1.800 16.566 1.00 96.19 81 GLN A C 1
ATOM 608 O O . GLN A 1 81 ? -3.676 2.266 17.697 1.00 96.19 81 GLN A O 1
ATOM 613 N N . THR A 1 82 ? -2.734 1.398 15.854 1.00 97.31 82 THR A N 1
ATOM 614 C CA . THR A 1 82 ? -1.354 1.429 16.372 1.00 97.31 82 THR A CA 1
ATOM 615 C C . THR A 1 82 ? -0.583 2.678 15.966 1.00 97.31 82 THR A C 1
ATOM 617 O O . THR A 1 82 ? 0.527 2.893 16.450 1.00 97.31 82 THR A O 1
ATOM 620 N N . ASN A 1 83 ? -1.164 3.515 15.102 1.00 96.25 83 ASN A N 1
ATOM 621 C CA . ASN A 1 83 ? -0.507 4.672 14.512 1.00 96.25 83 ASN A CA 1
ATOM 622 C C . ASN A 1 83 ? 0.775 4.313 13.751 1.00 96.25 83 ASN A C 1
ATOM 624 O O . ASN A 1 83 ? 1.722 5.091 13.740 1.00 96.25 83 ASN A O 1
ATOM 628 N N . GLN A 1 84 ? 0.809 3.153 13.098 1.00 98.25 84 GLN A N 1
ATOM 629 C CA . GLN A 1 84 ? 1.957 2.718 12.308 1.00 98.25 84 GLN A CA 1
ATOM 630 C C . GLN A 1 84 ? 1.697 2.889 10.815 1.00 98.25 84 GLN A C 1
ATOM 632 O O . GLN A 1 84 ? 0.600 2.611 10.335 1.00 98.25 84 GLN A O 1
ATOM 637 N N . THR A 1 85 ? 2.717 3.348 10.092 1.00 98.06 85 THR A N 1
ATOM 638 C CA . THR A 1 85 ? 2.709 3.464 8.630 1.00 98.06 85 THR A CA 1
ATOM 639 C C . THR A 1 85 ? 3.816 2.610 8.039 1.00 98.06 85 THR A C 1
ATOM 641 O O . THR A 1 85 ? 4.965 2.692 8.478 1.00 98.06 85 THR A O 1
ATOM 644 N N . TRP A 1 86 ? 3.477 1.826 7.020 1.00 97.12 86 TRP A N 1
ATOM 645 C CA . TRP A 1 86 ? 4.423 1.005 6.267 1.00 97.12 86 TRP A CA 1
ATOM 646 C C . TRP A 1 86 ? 4.278 1.266 4.778 1.00 97.12 86 TRP A C 1
ATOM 648 O O . TRP A 1 86 ? 3.160 1.443 4.298 1.00 97.12 86 TRP A O 1
ATOM 658 N N . ARG A 1 87 ? 5.390 1.214 4.045 1.00 97.56 87 ARG A N 1
ATOM 659 C CA . ARG A 1 87 ? 5.357 1.041 2.594 1.00 97.56 87 ARG A CA 1
ATOM 660 C C . ARG A 1 87 ? 5.174 -0.438 2.275 1.00 97.56 87 ARG A C 1
ATOM 662 O O . ARG A 1 87 ? 5.898 -1.269 2.816 1.00 97.56 87 ARG A O 1
ATOM 669 N N . VAL A 1 88 ? 4.237 -0.746 1.387 1.00 96.75 88 VAL A N 1
ATOM 670 C CA . VAL A 1 88 ? 3.939 -2.115 0.939 1.00 96.75 88 VAL A CA 1
ATOM 671 C C . VAL A 1 88 ? 4.304 -2.361 -0.528 1.00 96.75 88 VAL A C 1
ATOM 673 O O . VAL A 1 88 ? 4.385 -3.516 -0.931 1.00 96.75 88 VAL A O 1
ATOM 676 N N . SER A 1 89 ? 4.598 -1.315 -1.311 1.00 96.06 89 SER A N 1
ATOM 677 C CA . SER A 1 89 ? 5.209 -1.405 -2.652 1.00 96.06 89 SER A CA 1
ATOM 678 C C . SER A 1 89 ? 6.713 -1.710 -2.580 1.00 96.06 89 SER A C 1
ATOM 680 O O . SER A 1 89 ? 7.554 -0.975 -3.096 1.00 96.06 89 SER A O 1
ATOM 682 N N . VAL A 1 90 ? 7.066 -2.793 -1.891 1.00 95.38 90 VAL A N 1
ATOM 683 C CA . VAL A 1 90 ? 8.441 -3.293 -1.766 1.00 95.38 90 VAL A CA 1
ATOM 684 C C . VAL A 1 90 ? 8.525 -4.745 -2.218 1.00 95.38 90 VAL A C 1
ATOM 686 O O . VAL A 1 90 ? 7.530 -5.471 -2.205 1.00 95.38 90 VAL A O 1
ATOM 689 N N . SER A 1 91 ? 9.715 -5.172 -2.621 1.00 92.81 91 SER A N 1
ATOM 690 C CA . SER A 1 91 ? 9.997 -6.570 -2.931 1.00 92.81 91 SER A CA 1
ATOM 691 C C . SER A 1 91 ? 9.999 -7.450 -1.676 1.00 92.81 91 SER A C 1
ATOM 693 O O . SER A 1 91 ? 9.976 -6.975 -0.539 1.00 92.81 91 SER A O 1
ATOM 695 N N . THR A 1 92 ? 10.089 -8.769 -1.867 1.00 88.94 92 THR A N 1
ATOM 696 C CA . THR A 1 92 ? 10.136 -9.747 -0.763 1.00 88.94 92 THR A CA 1
ATOM 697 C C . THR A 1 92 ? 11.348 -9.603 0.164 1.00 88.94 92 THR A C 1
ATOM 699 O O . THR A 1 92 ? 11.308 -10.084 1.293 1.00 88.94 92 THR A O 1
ATOM 702 N N . ASP A 1 93 ? 12.422 -8.958 -0.292 1.00 90.56 93 ASP A N 1
ATOM 703 C CA . ASP A 1 93 ? 13.606 -8.595 0.497 1.00 90.56 93 ASP A CA 1
ATOM 704 C C . ASP A 1 93 ? 13.586 -7.127 0.975 1.00 90.56 93 ASP A C 1
ATOM 706 O O . ASP A 1 93 ? 14.586 -6.625 1.485 1.00 90.56 93 ASP A O 1
ATOM 710 N N . ASN A 1 94 ? 12.426 -6.464 0.891 1.00 91.06 94 ASN A N 1
ATOM 711 C CA . ASN A 1 94 ? 12.170 -5.072 1.274 1.00 91.06 94 ASN A CA 1
ATOM 712 C C . ASN A 1 94 ? 12.910 -4.010 0.439 1.00 91.06 94 ASN A C 1
ATOM 714 O O . ASN A 1 94 ? 13.057 -2.870 0.891 1.00 91.06 94 ASN A O 1
ATOM 718 N N . ALA A 1 95 ? 13.355 -4.3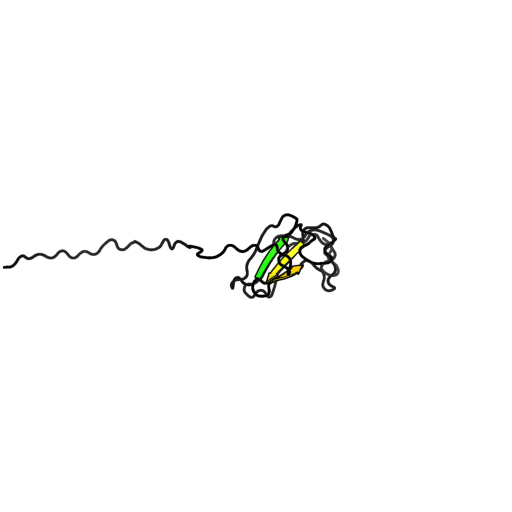39 -0.774 1.00 93.12 95 ALA A N 1
ATOM 719 C CA . ALA A 1 95 ? 13.864 -3.337 -1.704 1.00 93.12 95 ALA A CA 1
ATOM 720 C C . ALA A 1 95 ? 12.716 -2.471 -2.252 1.00 93.12 95 ALA A C 1
ATOM 722 O O . ALA A 1 95 ? 11.595 -2.940 -2.456 1.00 93.12 95 ALA A O 1
ATOM 723 N N . GLN A 1 96 ? 12.994 -1.187 -2.487 1.00 94.31 96 GLN A N 1
ATOM 724 C CA . GLN A 1 96 ? 12.020 -0.262 -3.075 1.00 94.31 96 GLN A CA 1
ATOM 725 C C . GLN A 1 96 ? 11.696 -0.655 -4.519 1.00 94.31 96 GLN A C 1
ATOM 727 O O . GLN A 1 96 ? 12.590 -1.078 -5.257 1.00 94.31 96 GLN A O 1
ATOM 732 N N . GLY A 1 97 ? 10.453 -0.426 -4.946 1.00 93.12 97 GLY A N 1
ATOM 733 C CA . GLY A 1 97 ? 10.119 -0.422 -6.368 1.00 93.12 97 GLY A CA 1
ATOM 734 C C . GLY A 1 97 ? 10.937 0.631 -7.122 1.00 93.12 97 GLY A C 1
ATOM 735 O O . GLY A 1 97 ? 11.120 1.749 -6.636 1.00 93.12 97 GLY A O 1
ATOM 736 N N . ASN A 1 98 ? 11.443 0.277 -8.301 1.00 93.19 98 ASN A N 1
ATOM 737 C CA . ASN A 1 98 ? 12.198 1.188 -9.167 1.00 93.19 98 ASN A CA 1
ATOM 738 C C . ASN A 1 98 ? 11.311 2.101 -10.034 1.00 93.19 98 ASN A C 1
ATOM 740 O O . ASN A 1 98 ? 11.832 3.010 -10.676 1.00 93.19 98 ASN A O 1
ATOM 744 N N . PHE A 1 99 ? 9.993 1.890 -10.030 1.00 94.50 99 PHE A N 1
ATOM 745 C CA . PHE A 1 99 ? 8.996 2.744 -10.675 1.00 94.50 99 PHE A CA 1
ATOM 746 C C . PHE A 1 99 ? 7.713 2.824 -9.833 1.00 94.50 99 PHE A C 1
ATOM 748 O O . PHE A 1 99 ? 7.563 2.136 -8.822 1.00 94.50 99 PHE A O 1
ATOM 755 N N . ALA A 1 100 ? 6.783 3.678 -10.265 1.00 96.00 100 ALA A N 1
ATOM 756 C CA . ALA A 1 100 ? 5.565 3.999 -9.532 1.00 96.00 100 ALA A CA 1
ATOM 757 C C . ALA A 1 100 ? 4.616 2.802 -9.345 1.00 96.00 100 ALA A C 1
ATOM 759 O O . ALA A 1 100 ? 4.456 1.951 -10.227 1.00 96.00 100 ALA A O 1
ATOM 760 N N . SER A 1 101 ? 3.923 2.808 -8.206 1.00 96.81 101 SER A N 1
ATOM 761 C CA . SER A 1 101 ? 2.810 1.918 -7.877 1.00 96.81 101 SER A CA 1
ATOM 762 C C . SER A 1 101 ? 1.547 2.726 -7.563 1.00 96.81 101 SER A C 1
ATOM 764 O O . SER A 1 101 ? 1.620 3.821 -7.012 1.00 96.81 101 SER A O 1
ATOM 766 N N . PHE A 1 102 ? 0.376 2.211 -7.935 1.00 95.50 102 PHE A N 1
ATOM 767 C CA . PHE A 1 102 ? -0.886 2.960 -7.907 1.00 95.50 102 PHE A CA 1
ATOM 768 C C . PHE A 1 102 ? -2.103 2.056 -7.662 1.00 95.50 102 PHE A C 1
ATOM 770 O O . PHE A 1 102 ? -2.007 0.829 -7.686 1.00 95.50 102 PHE A O 1
ATOM 777 N N . ALA A 1 103 ? -3.259 2.690 -7.433 1.00 96.19 103 ALA A N 1
ATOM 778 C CA . ALA A 1 103 ? -4.565 2.048 -7.255 1.00 96.19 103 ALA A CA 1
ATOM 779 C C . ALA A 1 103 ? -4.576 0.908 -6.211 1.00 96.19 103 ALA A C 1
ATOM 781 O O . ALA A 1 103 ? -4.871 -0.241 -6.555 1.00 96.19 103 ALA A O 1
ATOM 782 N N . PRO A 1 104 ? -4.252 1.194 -4.935 1.00 97.62 104 PRO A N 1
ATOM 783 C CA . PRO A 1 104 ? -4.269 0.166 -3.910 1.00 97.62 104 PRO A CA 1
ATOM 784 C C . PRO A 1 104 ? -5.696 -0.280 -3.568 1.00 97.62 104 PRO A C 1
ATOM 786 O O . PRO A 1 104 ? -6.634 0.516 -3.544 1.00 97.62 104 PRO A O 1
ATOM 789 N N . ALA A 1 105 ? -5.832 -1.553 -3.216 1.00 97.81 105 ALA A N 1
ATOM 790 C CA . ALA A 1 105 ? -7.013 -2.130 -2.590 1.00 97.81 105 ALA A CA 1
ATOM 791 C C . ALA A 1 105 ? -6.573 -3.007 -1.415 1.00 97.81 105 ALA A C 1
ATOM 793 O O . ALA A 1 105 ? -5.594 -3.744 -1.532 1.00 97.81 105 ALA A O 1
ATOM 794 N N . ILE A 1 106 ? -7.289 -2.949 -0.291 1.00 98.06 106 ILE A N 1
ATOM 795 C CA . ILE A 1 106 ? -6.996 -3.760 0.897 1.00 98.06 106 ILE A CA 1
ATOM 796 C C . ILE A 1 106 ? -8.183 -4.671 1.218 1.00 98.06 106 ILE A C 1
ATOM 798 O O . ILE A 1 106 ? -9.334 -4.245 1.172 1.00 98.06 106 ILE A O 1
ATOM 802 N N . SER A 1 107 ? -7.907 -5.943 1.511 1.00 97.19 107 SER A N 1
ATOM 803 C CA . SER A 1 107 ? -8.932 -6.919 1.898 1.00 97.19 107 SER A CA 1
ATOM 804 C C . SER A 1 107 ? -9.634 -6.500 3.190 1.00 97.19 107 SER A C 1
ATOM 806 O O . SER A 1 107 ? -8.991 -5.917 4.060 1.00 97.19 107 SER A O 1
ATOM 808 N N . ASP A 1 108 ? -10.890 -6.904 3.379 1.00 95.94 108 ASP A N 1
ATOM 809 C CA . ASP A 1 108 ? -11.729 -6.517 4.525 1.00 95.94 108 ASP A CA 1
ATOM 810 C C . ASP A 1 108 ? -11.065 -6.682 5.899 1.00 95.94 108 ASP A C 1
ATOM 812 O O . ASP A 1 108 ? -11.245 -5.839 6.772 1.00 95.94 108 ASP A O 1
ATOM 816 N N . ASN A 1 109 ? -10.270 -7.741 6.085 1.00 95.44 109 ASN A N 1
ATOM 817 C CA . ASN A 1 109 ? -9.553 -8.035 7.332 1.00 95.44 109 ASN A CA 1
ATOM 818 C C . ASN A 1 109 ? -8.148 -7.403 7.425 1.00 95.44 109 ASN A C 1
ATOM 820 O O . ASN A 1 109 ? -7.382 -7.746 8.324 1.00 95.44 109 ASN A O 1
ATOM 824 N N . GLY A 1 110 ? -7.767 -6.555 6.469 1.00 95.56 110 GLY A N 1
ATOM 825 C CA . GLY A 1 110 ? -6.462 -5.895 6.411 1.00 95.56 110 GLY A CA 1
ATOM 826 C C . GLY A 1 110 ? -5.278 -6.785 6.017 1.00 95.56 110 GLY A C 1
ATOM 827 O O . GLY A 1 110 ? -4.149 -6.305 5.996 1.00 95.56 110 GLY A O 1
ATOM 828 N N . ARG A 1 111 ? -5.4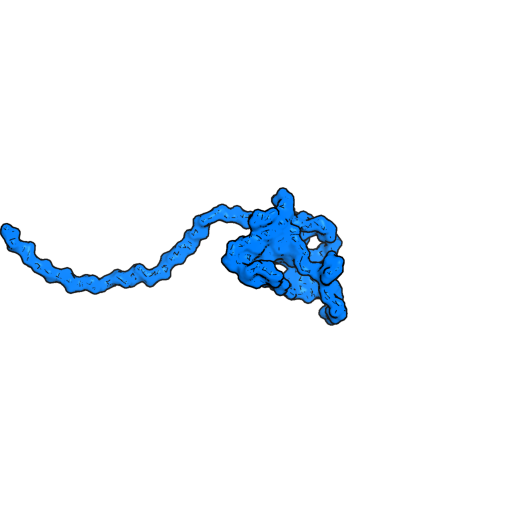91 -8.076 5.717 1.00 95.88 111 ARG A N 1
ATOM 829 C CA . ARG A 1 111 ? -4.394 -9.040 5.523 1.00 95.88 111 ARG A CA 1
ATOM 830 C C . ARG A 1 111 ? -3.666 -8.902 4.187 1.00 95.88 111 ARG A C 1
ATOM 832 O O . ARG A 1 111 ? -2.474 -9.193 4.124 1.00 95.88 111 ARG A O 1
ATOM 839 N N . TYR A 1 112 ? -4.374 -8.539 3.124 1.00 97.25 112 TYR A N 1
ATOM 840 C CA . TYR A 1 112 ? -3.825 -8.474 1.774 1.00 97.25 112 TYR A CA 1
ATOM 841 C C . TYR A 1 112 ? -4.017 -7.086 1.185 1.00 97.25 112 TYR A C 1
ATOM 843 O O . TYR A 1 112 ? -5.102 -6.516 1.292 1.00 97.25 112 TYR A O 1
ATOM 851 N N . VAL A 1 113 ? -2.978 -6.584 0.519 1.00 97.38 113 VAL A N 1
ATOM 852 C CA . VAL A 1 113 ? -3.035 -5.375 -0.304 1.00 97.38 113 VAL A CA 1
ATOM 853 C C . VAL A 1 113 ? -2.682 -5.758 -1.733 1.00 97.38 113 VAL A C 1
ATOM 855 O O . VAL A 1 113 ? -1.654 -6.391 -1.963 1.00 97.38 113 VAL A O 1
ATOM 858 N N . ALA A 1 114 ? -3.537 -5.386 -2.678 1.00 96.94 114 ALA A N 1
ATOM 859 C CA . ALA A 1 114 ? -3.269 -5.467 -4.107 1.00 96.94 114 ALA A CA 1
ATOM 860 C C . ALA A 1 114 ? -3.044 -4.055 -4.654 1.00 96.94 114 ALA A C 1
ATOM 862 O O . ALA A 1 114 ? -3.643 -3.101 -4.162 1.00 96.94 114 ALA A O 1
ATOM 863 N N . PHE A 1 115 ? -2.182 -3.920 -5.656 1.00 96.38 115 PHE A N 1
ATOM 864 C CA . PHE A 1 115 ? -1.894 -2.653 -6.323 1.00 96.38 115 PHE A CA 1
ATOM 865 C C . PHE A 1 115 ? -1.346 -2.919 -7.727 1.00 96.38 115 PHE A C 1
ATOM 867 O O . PHE A 1 115 ? -0.864 -4.015 -8.021 1.00 96.38 115 PHE A O 1
ATOM 874 N N . CYS A 1 116 ? -1.417 -1.916 -8.594 1.00 95.12 116 CYS A N 1
ATOM 875 C CA . CYS A 1 116 ? -0.759 -1.939 -9.894 1.00 95.12 116 CYS A CA 1
ATOM 876 C C . CYS A 1 116 ? 0.640 -1.331 -9.775 1.00 95.12 116 CYS A C 1
ATOM 878 O O . CYS A 1 116 ? 0.845 -0.408 -8.986 1.00 95.12 116 CYS A O 1
ATOM 880 N N . SER A 1 117 ? 1.598 -1.820 -10.560 1.00 94.94 117 SER A N 1
ATOM 881 C CA . SER A 1 117 ? 2.967 -1.309 -10.528 1.00 94.94 117 SER A CA 1
ATOM 882 C C . SER A 1 117 ? 3.613 -1.309 -11.905 1.00 94.94 117 SER A C 1
ATOM 884 O O . SER A 1 117 ? 3.388 -2.219 -12.704 1.00 94.94 117 SER A O 1
ATOM 886 N N . PHE A 1 118 ? 4.433 -0.290 -12.150 1.00 94.31 118 PHE A N 1
ATOM 887 C CA . PHE A 1 118 ? 5.400 -0.259 -13.248 1.00 94.31 118 PHE A CA 1
ATOM 888 C C . PHE A 1 118 ? 6.792 -0.729 -12.811 1.00 94.31 118 PHE A C 1
ATOM 890 O O . PHE A 1 118 ? 7.719 -0.704 -13.613 1.00 94.31 118 PHE A O 1
ATOM 897 N N . ALA A 1 119 ? 6.981 -1.080 -11.535 1.00 94.19 119 ALA A N 1
ATOM 898 C CA . ALA A 1 119 ? 8.278 -1.494 -11.028 1.00 94.19 119 ALA A CA 1
ATOM 899 C C . ALA A 1 119 ? 8.654 -2.879 -11.563 1.00 94.19 119 ALA A C 1
ATOM 901 O O . ALA A 1 119 ? 7.871 -3.811 -11.439 1.00 94.19 119 ALA A O 1
ATOM 902 N N . THR A 1 120 ? 9.871 -3.028 -12.079 1.00 92.56 120 THR A N 1
ATOM 903 C CA . THR A 1 120 ? 10.380 -4.282 -12.666 1.00 92.56 120 THR A CA 1
ATOM 904 C C . THR A 1 120 ? 11.051 -5.182 -11.622 1.00 92.56 120 THR A C 1
ATOM 906 O O . THR A 1 120 ? 11.746 -6.138 -11.964 1.00 92.56 120 THR A O 1
ATOM 909 N N . ASN A 1 121 ? 10.985 -4.813 -10.339 1.00 91.88 121 ASN A N 1
ATOM 910 C CA . ASN A 1 121 ? 11.809 -5.403 -9.284 1.00 91.88 121 ASN A CA 1
ATOM 911 C C . ASN A 1 121 ? 11.046 -5.736 -7.993 1.00 91.88 121 ASN A C 1
ATOM 913 O O . ASN A 1 121 ? 11.683 -6.066 -6.995 1.00 91.88 121 ASN A O 1
ATOM 917 N N . LEU A 1 122 ? 9.710 -5.670 -7.985 1.00 90.56 122 LEU A N 1
ATOM 918 C CA . LEU A 1 122 ? 8.917 -6.054 -6.807 1.00 90.56 122 LEU A CA 1
ATOM 919 C C . LEU A 1 122 ? 8.783 -7.572 -6.666 1.00 90.56 122 LEU A C 1
ATOM 921 O O . LEU A 1 122 ? 8.683 -8.095 -5.556 1.00 90.56 122 LEU A O 1
ATOM 925 N N . VAL A 1 123 ? 8.818 -8.294 -7.784 1.00 84.88 123 VAL A N 1
ATOM 926 C CA . VAL A 1 123 ? 8.791 -9.756 -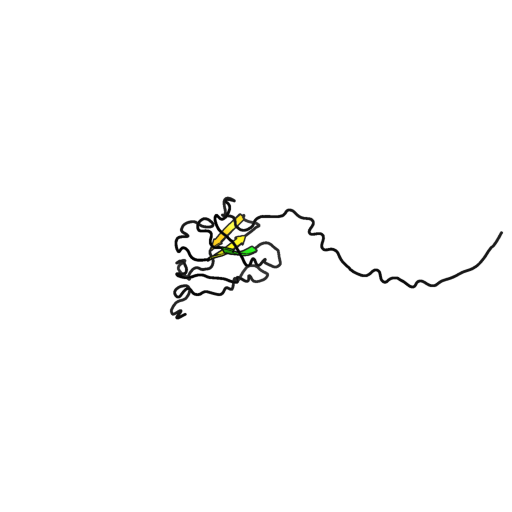7.815 1.00 84.88 123 VAL A CA 1
ATOM 927 C C . VAL A 1 123 ? 9.909 -10.250 -8.727 1.00 84.88 123 VAL A C 1
ATOM 929 O O . VAL A 1 123 ? 10.261 -9.612 -9.717 1.00 84.88 123 VAL A O 1
ATOM 932 N N . ALA A 1 124 ? 10.506 -11.392 -8.384 1.00 77.69 124 ALA A N 1
ATOM 933 C CA . ALA A 1 124 ? 11.538 -11.998 -9.214 1.00 77.69 124 ALA A CA 1
ATOM 934 C C . ALA A 1 124 ? 11.002 -12.299 -10.624 1.00 77.69 124 ALA A C 1
ATOM 936 O O . ALA A 1 124 ? 9.953 -12.929 -10.767 1.00 77.69 124 ALA A O 1
ATOM 937 N N . ASN A 1 125 ? 11.774 -11.919 -11.646 1.00 66.06 125 ASN A N 1
ATOM 938 C CA . ASN A 1 125 ? 11.421 -12.051 -13.065 1.00 66.06 125 ASN A CA 1
ATOM 939 C C . ASN A 1 125 ? 10.194 -11.232 -13.496 1.00 66.06 125 ASN A C 1
ATOM 941 O O . ASN A 1 125 ? 9.505 -11.633 -14.433 1.00 66.06 125 ASN A O 1
ATOM 945 N N . ASP A 1 126 ? 9.916 -10.110 -12.833 1.00 71.81 126 ASP A N 1
ATOM 946 C CA . ASP A 1 126 ? 9.003 -9.111 -13.386 1.00 71.81 126 ASP A CA 1
ATOM 947 C C . ASP A 1 126 ? 9.621 -8.486 -14.656 1.00 71.81 126 ASP A C 1
ATOM 949 O O . ASP A 1 126 ? 10.820 -8.196 -14.695 1.00 71.81 126 ASP A O 1
ATOM 953 N N . THR A 1 127 ? 8.829 -8.361 -15.723 1.00 61.34 127 THR A N 1
ATOM 954 C CA . THR A 1 127 ? 9.283 -7.949 -17.068 1.00 61.34 127 THR A CA 1
ATOM 955 C C . THR A 1 127 ? 8.401 -6.864 -17.684 1.00 61.34 127 THR A C 1
ATOM 957 O O . THR A 1 127 ? 8.269 -6.821 -18.911 1.00 61.34 127 THR A O 1
ATOM 960 N N . ASN A 1 128 ? 7.709 -6.080 -16.858 1.00 63.00 128 ASN A N 1
ATOM 961 C CA . ASN A 1 128 ? 6.938 -4.925 -17.322 1.00 63.00 128 ASN A CA 1
ATOM 962 C C . ASN A 1 128 ? 7.777 -3.899 -18.104 1.00 63.00 128 ASN A C 1
ATOM 964 O O . ASN A 1 128 ? 9.026 -3.889 -17.996 1.00 63.00 128 ASN A O 1
#

Foldseek 3Di:
DDDDDDDDDDDDPPPDDPPPPPPPDDDDDFQAALVRHHFPFDKDQWEAAQVRQKIKIWTQGQPNDPPSDLSEIFIWMAGNVNSHIDTPCAAPVRHHFNYYKDNWYAYNVRPDIDIDTPGQHNYPRRDD

Sequence (128 aa):
MNWGSAWAQVDDERVQDVTTIEAVGDTTRVNLRSDGTQGNNDSANPYVSADGRFVAFASDADNLVSGDSNGATDIFVRDRQTNQTWRVSVSTDNAQGNFASFAPAISDNGRYVAFCSFATNLVANDTN

Radius of gyration: 24.37 Å; chains: 1; bounding box: 88×28×43 Å

pLDDT: mean 85.1, std 19.48, range [34.56, 98.44]